Protein AF-A0AAU9I745-F1 (afdb_monomer_lite)

Sequence (109 aa):
MAIDAASKDSTLAALAALIEGDRWLNADACAVFLGLIVPDGKPNAGQPNRRGFLERVACRQSFPTALVIGNEKKWKRSEVDRWAEDERRINRAAGPAKTPARCSKSSAT

Structure (mmCIF, N/CA/C/O backbone):
data_AF-A0AAU9I745-F1
#
_entry.id   AF-A0AAU9I745-F1
#
loop_
_atom_site.group_PDB
_atom_site.id
_atom_site.type_symbol
_atom_site.label_atom_id
_atom_site.label_alt_id
_atom_site.label_comp_id
_atom_site.label_asym_id
_atom_site.label_entity_id
_atom_site.label_seq_id
_atom_site.pdbx_PDB_ins_code
_atom_site.Cartn_x
_atom_site.Cartn_y
_atom_site.Cartn_z
_atom_site.occupancy
_atom_site.B_iso_or_equiv
_atom_site.auth_seq_id
_atom_site.auth_comp_id
_atom_site.auth_asym_id
_atom_site.auth_atom_id
_atom_site.pdbx_PDB_model_num
ATOM 1 N N . MET A 1 1 ? 13.165 -20.508 41.202 1.00 37.88 1 MET A N 1
ATOM 2 C CA . MET A 1 1 ? 11.812 -19.940 41.017 1.00 37.88 1 MET A CA 1
ATOM 3 C C . MET A 1 1 ? 11.757 -19.347 39.620 1.00 37.88 1 MET A C 1
ATOM 5 O O . MET A 1 1 ? 12.428 -18.359 39.372 1.00 37.88 1 MET A O 1
ATOM 9 N N . ALA A 1 2 ? 11.083 -20.034 38.695 1.00 44.97 2 ALA A N 1
ATOM 10 C CA . ALA A 1 2 ? 11.048 -19.711 37.270 1.00 44.97 2 ALA A CA 1
ATOM 11 C C . ALA A 1 2 ? 9.767 -18.933 36.945 1.00 44.97 2 ALA A C 1
ATOM 13 O O . ALA A 1 2 ? 8.758 -19.506 36.549 1.00 44.97 2 ALA A O 1
ATOM 14 N N . ILE A 1 3 ? 9.806 -17.623 37.155 1.00 54.53 3 ILE A N 1
ATOM 15 C CA . ILE A 1 3 ? 8.983 -16.705 36.370 1.00 54.53 3 ILE A CA 1
ATOM 16 C C . ILE A 1 3 ? 9.838 -16.338 35.154 1.00 54.53 3 ILE A C 1
ATOM 18 O O . ILE A 1 3 ? 10.988 -15.997 35.373 1.00 54.53 3 ILE A O 1
ATOM 22 N N . ASP A 1 4 ? 9.376 -16.554 33.914 1.00 49.47 4 ASP A N 1
ATOM 23 C CA . ASP A 1 4 ? 9.666 -15.646 32.773 1.00 49.47 4 ASP A CA 1
ATOM 24 C C . ASP A 1 4 ? 9.352 -16.180 31.364 1.00 49.47 4 ASP A C 1
ATOM 26 O O . ASP A 1 4 ? 9.392 -15.393 30.422 1.00 49.47 4 ASP A O 1
ATOM 30 N N . ALA A 1 5 ? 9.041 -17.463 31.154 1.00 49.31 5 ALA A N 1
ATOM 31 C CA . ALA A 1 5 ? 8.816 -17.950 29.783 1.00 49.31 5 ALA A CA 1
ATOM 32 C C . ALA A 1 5 ? 7.396 -17.633 29.264 1.00 49.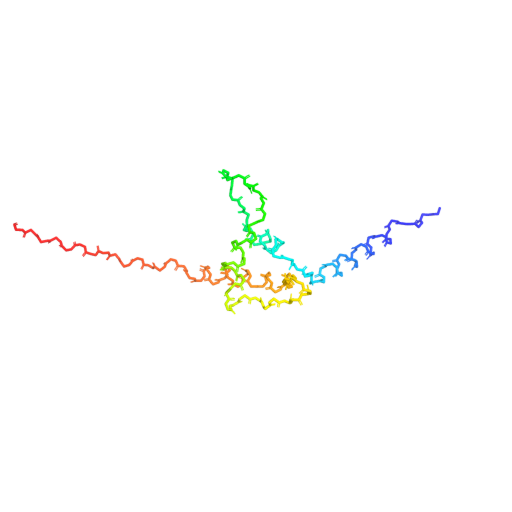31 5 ALA A C 1
ATOM 34 O O . ALA A 1 5 ? 7.245 -16.912 28.286 1.00 49.31 5 ALA A O 1
ATOM 35 N N . ALA A 1 6 ? 6.346 -18.059 29.976 1.00 48.97 6 ALA A N 1
ATOM 36 C CA . ALA A 1 6 ? 4.958 -17.942 29.500 1.00 48.97 6 ALA A CA 1
ATOM 37 C C . ALA A 1 6 ? 4.408 -16.496 29.418 1.00 48.97 6 ALA A C 1
ATOM 39 O O . ALA A 1 6 ? 3.459 -16.231 28.684 1.00 48.97 6 ALA A O 1
ATOM 40 N N . SER A 1 7 ? 4.991 -15.543 30.157 1.00 50.00 7 SER A N 1
ATOM 41 C CA . SER A 1 7 ? 4.559 -14.131 30.159 1.00 50.00 7 SER A CA 1
ATOM 42 C C . SER A 1 7 ? 5.060 -13.352 28.930 1.00 50.00 7 SER A C 1
ATOM 44 O O . SER A 1 7 ? 4.399 -12.431 28.437 1.00 50.00 7 SER A O 1
ATOM 46 N N . LYS A 1 8 ? 6.221 -13.750 28.390 1.00 50.66 8 LYS A N 1
ATOM 47 C CA . LYS A 1 8 ? 6.816 -13.119 27.206 1.00 50.66 8 LYS A CA 1
ATOM 48 C C . LYS A 1 8 ? 6.016 -13.426 25.945 1.00 50.66 8 LYS A C 1
ATOM 50 O O . LYS A 1 8 ? 5.817 -12.512 25.154 1.00 50.66 8 LYS A O 1
ATOM 55 N N . ASP A 1 9 ? 5.475 -14.637 25.809 1.00 55.69 9 ASP A N 1
ATOM 56 C CA . ASP A 1 9 ? 4.639 -15.020 24.664 1.00 55.69 9 ASP A CA 1
ATOM 57 C C . ASP A 1 9 ? 3.309 -14.258 24.611 1.00 55.69 9 ASP A C 1
ATOM 59 O O . ASP A 1 9 ? 2.943 -13.758 23.553 1.00 55.69 9 ASP A O 1
ATOM 63 N N . SER A 1 10 ? 2.616 -14.066 25.740 1.00 59.97 10 SER A N 1
ATOM 64 C CA . SER A 1 10 ? 1.375 -13.269 25.772 1.00 59.97 10 SER A CA 1
ATOM 65 C C . SER A 1 10 ? 1.618 -11.790 25.478 1.00 59.97 10 SER A C 1
ATOM 67 O O . SER A 1 10 ? 0.816 -11.152 24.798 1.00 59.97 10 SER A O 1
ATOM 69 N N . THR A 1 11 ? 2.739 -11.237 25.948 1.00 63.62 11 THR A N 1
ATOM 70 C CA . THR A 1 11 ? 3.111 -9.844 25.662 1.00 63.62 11 THR A CA 1
ATOM 71 C C . THR A 1 11 ? 3.525 -9.682 24.202 1.00 63.62 11 THR A C 1
ATOM 73 O O . THR A 1 11 ? 3.116 -8.725 23.554 1.00 63.62 11 THR A O 1
ATOM 76 N N . LEU A 1 12 ? 4.285 -10.632 23.652 1.00 57.91 12 LEU A N 1
ATOM 77 C CA . LEU A 1 12 ? 4.692 -10.633 22.249 1.00 57.91 12 LEU A CA 1
ATOM 78 C C . LEU A 1 12 ? 3.501 -10.875 21.311 1.00 57.91 12 LEU A C 1
ATOM 80 O O . LEU A 1 12 ? 3.438 -10.237 20.270 1.00 57.91 12 LEU A O 1
ATOM 84 N N . ALA A 1 13 ? 2.530 -11.709 21.693 1.00 56.25 13 ALA A N 1
ATOM 85 C CA . ALA A 1 13 ? 1.281 -11.921 20.963 1.00 56.25 13 ALA A CA 1
ATOM 86 C C . ALA A 1 13 ? 0.351 -10.700 21.031 1.00 56.25 13 ALA A C 1
ATOM 88 O O . ALA A 1 13 ? -0.224 -10.320 20.017 1.00 56.25 13 ALA A O 1
ATOM 89 N N . ALA A 1 14 ? 0.245 -10.030 22.184 1.00 52.31 14 ALA A N 1
ATOM 90 C CA . ALA A 1 14 ? -0.498 -8.776 22.313 1.00 52.31 14 ALA A CA 1
ATOM 91 C C . ALA A 1 14 ? 0.171 -7.636 21.530 1.00 52.31 14 ALA A C 1
ATOM 93 O O . ALA A 1 14 ? -0.508 -6.869 20.853 1.00 52.31 14 ALA A O 1
ATOM 94 N N . LEU A 1 15 ? 1.506 -7.550 21.561 1.00 53.56 15 LEU A N 1
ATOM 95 C CA . LEU A 1 15 ? 2.276 -6.623 20.735 1.00 53.56 15 LEU A CA 1
ATOM 96 C C . LEU A 1 15 ? 2.154 -6.973 19.253 1.00 53.56 15 LEU A C 1
ATOM 98 O O . LEU A 1 15 ? 1.986 -6.059 18.462 1.00 53.56 15 LEU A O 1
ATOM 102 N N . ALA A 1 16 ? 2.180 -8.250 18.864 1.00 54.16 16 ALA A N 1
ATOM 103 C CA . ALA A 1 16 ? 1.945 -8.694 17.493 1.00 54.16 16 ALA A CA 1
ATOM 104 C C . ALA A 1 16 ? 0.529 -8.339 17.031 1.00 54.16 16 ALA A C 1
ATOM 106 O O . ALA A 1 16 ? 0.403 -7.790 15.949 1.00 54.16 16 ALA A O 1
ATOM 107 N N . ALA A 1 17 ? -0.496 -8.520 17.868 1.00 54.44 17 ALA A N 1
ATOM 108 C CA . ALA A 1 17 ? -1.873 -8.109 17.591 1.00 54.44 17 ALA A CA 1
ATOM 109 C C . ALA A 1 17 ? -2.034 -6.574 17.511 1.00 54.44 17 ALA A C 1
ATOM 111 O O . ALA A 1 17 ? -2.789 -6.060 16.690 1.00 54.44 17 ALA A O 1
ATOM 112 N N . LEU A 1 18 ? -1.284 -5.811 18.315 1.00 50.44 18 LEU A N 1
ATOM 113 C CA . LEU A 1 18 ? -1.215 -4.342 18.231 1.00 50.44 18 LEU A CA 1
ATOM 114 C C . LEU A 1 18 ? -0.421 -3.862 17.003 1.00 50.44 18 LEU A C 1
ATOM 116 O O . LEU A 1 18 ? -0.724 -2.817 16.439 1.00 50.44 18 LEU A O 1
ATOM 120 N N . ILE A 1 19 ? 0.589 -4.621 16.578 1.00 54.97 19 ILE A N 1
ATOM 121 C CA . ILE A 1 19 ? 1.420 -4.401 15.382 1.00 54.97 19 ILE A CA 1
ATOM 122 C C . ILE A 1 19 ? 0.679 -4.801 14.099 1.00 54.97 19 ILE A C 1
ATOM 124 O O . ILE A 1 19 ? 0.886 -4.198 13.045 1.00 54.97 19 ILE A O 1
ATOM 128 N N . GLU A 1 20 ? -0.185 -5.803 14.204 1.00 54.31 20 GLU A N 1
ATOM 129 C CA . GLU A 1 20 ? -1.235 -6.164 13.257 1.00 54.31 20 GLU A CA 1
ATOM 130 C C . GLU A 1 20 ? -2.314 -5.071 13.190 1.00 54.31 20 GLU A C 1
ATOM 132 O O . GLU A 1 20 ? -3.012 -4.957 12.184 1.00 54.31 20 GLU A O 1
ATOM 137 N N . GLY A 1 21 ? -2.345 -4.177 14.187 1.00 55.22 21 GLY A N 1
ATOM 138 C CA . GLY A 1 21 ? -2.964 -2.859 14.132 1.00 55.22 21 GLY A CA 1
ATOM 139 C C . GLY A 1 21 ? -2.355 -1.996 13.028 1.00 55.22 21 GLY A C 1
ATOM 140 O O . GLY A 1 21 ? -1.411 -1.241 13.234 1.00 55.22 21 GLY A O 1
ATOM 141 N N . ASP A 1 22 ? -2.901 -2.159 11.830 1.00 65.56 22 ASP A N 1
ATOM 142 C CA . ASP A 1 22 ? -2.979 -1.204 10.727 1.00 65.56 22 ASP A CA 1
ATOM 143 C C . ASP A 1 22 ? -1.834 -0.169 10.657 1.00 65.56 22 ASP A C 1
ATOM 145 O O . ASP A 1 22 ? -1.995 1.037 10.875 1.00 65.56 22 ASP A O 1
ATOM 149 N N . ARG A 1 23 ? -0.620 -0.661 10.377 1.00 76.69 23 ARG A N 1
ATOM 150 C CA . ARG A 1 23 ? 0.566 0.192 10.232 1.00 76.69 23 ARG A CA 1
ATOM 151 C C . ARG A 1 23 ? 0.439 1.107 9.017 1.00 76.69 23 ARG A C 1
ATOM 153 O O . ARG A 1 23 ? 0.074 0.673 7.926 1.00 76.69 23 ARG A O 1
ATOM 160 N N . TRP A 1 24 ? 0.848 2.360 9.194 1.00 83.56 24 TRP A N 1
ATOM 161 C CA . TRP A 1 24 ? 1.000 3.319 8.105 1.00 83.56 24 TRP A CA 1
ATOM 162 C C . TRP A 1 24 ? 2.279 3.030 7.310 1.00 83.56 24 TRP A C 1
ATOM 164 O O . TRP A 1 24 ? 3.387 3.089 7.843 1.00 83.56 24 TRP A 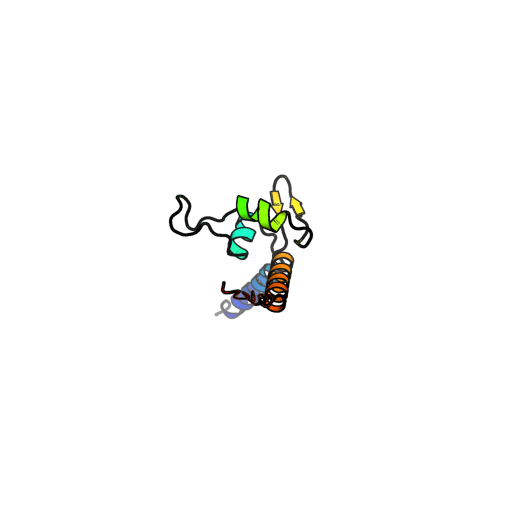O 1
ATOM 174 N N . LEU A 1 25 ? 2.120 2.723 6.029 1.00 84.12 25 LEU A N 1
ATOM 175 C CA . LEU A 1 25 ? 3.173 2.459 5.062 1.00 84.12 25 LEU A CA 1
ATOM 176 C C . LEU A 1 25 ? 3.583 3.745 4.342 1.00 84.12 25 LEU A C 1
ATOM 178 O O . LEU A 1 25 ? 2.740 4.506 3.868 1.00 84.12 25 LEU A O 1
ATOM 182 N N . ASN A 1 26 ? 4.892 3.944 4.210 1.00 84.94 26 ASN A N 1
ATOM 183 C CA . ASN A 1 26 ? 5.474 4.953 3.328 1.00 84.94 26 ASN A CA 1
ATOM 184 C C . ASN A 1 26 ? 5.484 4.445 1.871 1.00 84.94 26 ASN A C 1
ATOM 186 O O . ASN A 1 26 ? 5.339 3.249 1.624 1.00 84.94 26 ASN A O 1
ATOM 190 N N . ALA A 1 27 ? 5.714 5.334 0.899 1.00 83.94 27 ALA A N 1
ATOM 191 C CA . ALA A 1 27 ? 5.690 4.989 -0.531 1.00 83.94 27 ALA A CA 1
ATOM 192 C C . ALA A 1 27 ? 6.600 3.799 -0.907 1.00 83.94 27 ALA A C 1
ATOM 194 O O . ALA A 1 27 ? 6.189 2.929 -1.671 1.00 83.94 27 ALA A O 1
ATOM 195 N N . ASP A 1 28 ? 7.808 3.729 -0.346 1.00 80.56 28 ASP A N 1
ATOM 196 C CA . ASP A 1 28 ? 8.750 2.628 -0.577 1.00 80.56 28 ASP A CA 1
ATOM 197 C C . ASP A 1 28 ? 8.240 1.303 0.003 1.00 80.56 28 ASP A C 1
ATOM 199 O O . ASP A 1 28 ? 8.307 0.264 -0.650 1.00 80.56 28 ASP A O 1
ATOM 203 N N . ALA A 1 29 ? 7.650 1.346 1.201 1.00 80.69 29 ALA A N 1
ATOM 204 C CA . ALA A 1 29 ? 7.057 0.174 1.834 1.00 80.69 29 ALA A CA 1
ATOM 205 C C . ALA A 1 29 ? 5.836 -0.329 1.048 1.00 80.69 29 ALA A C 1
ATOM 207 O O . ALA A 1 29 ? 5.700 -1.534 0.858 1.00 80.69 29 ALA A O 1
ATOM 208 N N . CYS A 1 30 ? 4.995 0.571 0.526 1.00 83.12 30 CYS A N 1
ATOM 209 C CA . CYS A 1 30 ? 3.902 0.205 -0.377 1.00 83.12 30 CYS A CA 1
ATOM 210 C C . CYS A 1 30 ? 4.420 -0.433 -1.671 1.00 83.12 30 CYS A C 1
ATOM 212 O O . CYS A 1 30 ? 3.857 -1.424 -2.130 1.00 83.12 30 CYS A O 1
ATOM 214 N N . ALA A 1 31 ? 5.497 0.106 -2.252 1.00 82.81 31 ALA A N 1
ATOM 215 C CA . ALA A 1 31 ? 6.098 -0.455 -3.457 1.00 82.81 31 ALA A CA 1
ATOM 216 C C . ALA A 1 31 ? 6.581 -1.893 -3.218 1.00 82.81 31 ALA A C 1
ATOM 218 O O . ALA A 1 31 ? 6.233 -2.783 -3.988 1.00 82.81 31 ALA A O 1
ATOM 219 N N . VAL A 1 32 ? 7.300 -2.147 -2.120 1.00 83.19 32 VAL A N 1
ATOM 220 C CA . VAL A 1 32 ? 7.731 -3.507 -1.746 1.00 83.19 32 VAL A CA 1
ATOM 221 C C . VAL A 1 32 ? 6.534 -4.413 -1.474 1.00 83.19 32 VAL A C 1
ATOM 223 O O . VAL A 1 32 ? 6.484 -5.526 -1.990 1.00 83.19 32 VAL A O 1
ATOM 226 N N . PHE A 1 33 ? 5.549 -3.934 -0.713 1.00 82.56 33 PHE A N 1
ATOM 227 C CA . PHE A 1 33 ? 4.363 -4.707 -0.344 1.00 82.56 33 PHE A CA 1
ATOM 228 C C . PHE A 1 33 ? 3.558 -5.171 -1.567 1.00 82.56 33 PHE A C 1
ATOM 230 O O . PHE A 1 33 ? 3.078 -6.300 -1.610 1.00 82.56 33 PHE A O 1
ATOM 237 N N . LEU A 1 34 ? 3.465 -4.327 -2.596 1.00 82.81 34 LEU A N 1
ATOM 238 C CA . LEU A 1 34 ? 2.796 -4.643 -3.860 1.00 82.81 34 LEU A CA 1
ATOM 239 C C . LEU A 1 34 ? 3.695 -5.392 -4.862 1.00 82.81 34 LEU A C 1
ATOM 241 O O . LEU A 1 34 ? 3.256 -5.675 -5.976 1.00 82.81 34 LEU A O 1
ATOM 245 N N . GLY A 1 35 ? 4.946 -5.702 -4.502 1.00 82.00 35 GLY A N 1
ATOM 246 C CA . GLY A 1 35 ? 5.910 -6.367 -5.385 1.00 82.00 35 GLY A CA 1
ATOM 247 C C . GLY A 1 35 ? 6.457 -5.475 -6.506 1.00 82.00 35 GLY A C 1
ATOM 248 O O . GLY A 1 35 ? 7.015 -5.972 -7.481 1.00 82.00 35 GLY A O 1
ATOM 249 N N . LEU A 1 36 ? 6.319 -4.152 -6.387 1.00 80.31 36 LEU A N 1
ATOM 250 C CA . LEU A 1 36 ? 6.893 -3.153 -7.291 1.00 80.31 36 LEU A CA 1
ATOM 251 C C . LEU A 1 36 ? 8.361 -2.895 -6.936 1.00 80.31 36 LEU A C 1
ATOM 253 O O . LEU A 1 36 ? 8.754 -1.797 -6.534 1.00 80.31 36 LEU A O 1
ATOM 257 N N . ILE A 1 37 ? 9.175 -3.930 -7.093 1.00 81.19 37 ILE A N 1
ATOM 258 C CA . ILE A 1 37 ? 10.630 -3.850 -6.982 1.00 81.19 37 ILE A CA 1
ATOM 259 C C . ILE A 1 37 ? 11.25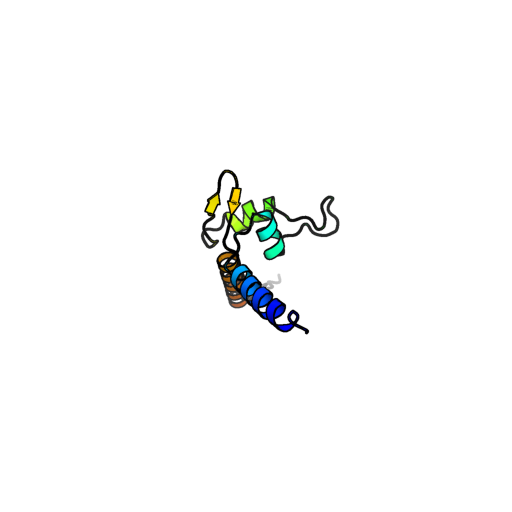1 -3.641 -8.362 1.00 81.19 37 ILE A C 1
ATOM 261 O O . ILE A 1 37 ? 10.679 -4.006 -9.393 1.00 81.19 37 ILE A O 1
ATOM 265 N N . VAL A 1 38 ? 12.414 -2.997 -8.398 1.00 75.88 38 VAL A N 1
ATOM 266 C CA . VAL A 1 38 ? 13.171 -2.853 -9.642 1.00 75.88 38 VAL A CA 1
ATOM 267 C C . VAL A 1 38 ? 13.629 -4.247 -10.094 1.00 75.88 38 VAL A C 1
ATOM 269 O O . VAL A 1 38 ? 14.272 -4.940 -9.303 1.00 75.88 38 VAL A O 1
ATOM 272 N N . PRO A 1 39 ? 13.313 -4.661 -11.337 1.00 71.62 39 PRO A N 1
ATOM 273 C CA . PRO A 1 39 ? 13.668 -5.984 -11.835 1.00 71.62 39 PRO A CA 1
ATOM 274 C C . PRO A 1 39 ? 15.184 -6.158 -11.952 1.00 71.62 39 PRO A C 1
ATOM 276 O O . PRO A 1 39 ? 15.915 -5.188 -12.195 1.00 71.62 39 PRO A O 1
ATOM 279 N N . ASP A 1 40 ? 15.630 -7.406 -11.823 1.00 63.06 40 ASP A N 1
ATOM 280 C CA . ASP A 1 40 ? 17.029 -7.790 -11.987 1.00 63.06 40 ASP A CA 1
ATOM 281 C C . ASP A 1 40 ? 17.557 -7.392 -13.374 1.00 63.06 40 ASP A C 1
ATOM 283 O O . ASP A 1 40 ? 16.869 -7.521 -14.388 1.00 63.06 40 ASP A O 1
ATOM 287 N N . GLY A 1 41 ? 18.775 -6.842 -13.412 1.00 63.91 41 GLY A N 1
ATOM 288 C CA . GLY A 1 41 ? 19.405 -6.323 -14.636 1.00 63.91 41 GLY A CA 1
ATOM 289 C C . GLY A 1 41 ? 19.344 -4.800 -14.821 1.00 63.91 41 GLY A C 1
ATOM 290 O O . GLY A 1 41 ? 19.797 -4.288 -15.843 1.00 63.91 41 GLY A O 1
ATOM 291 N N . LYS 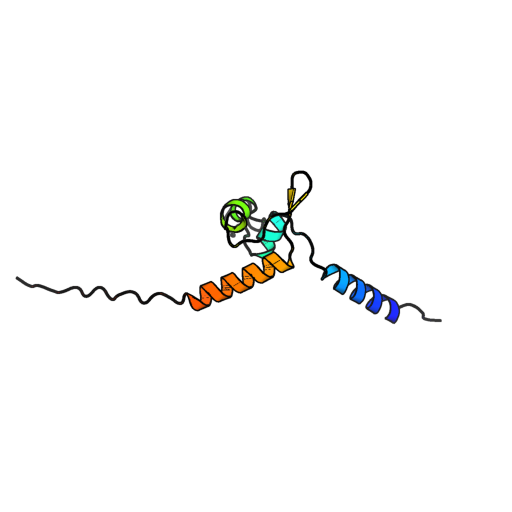A 1 42 ? 18.824 -4.049 -13.841 1.00 69.31 42 LYS A N 1
ATOM 292 C CA . LYS A 1 42 ? 18.931 -2.579 -13.771 1.00 69.31 42 LYS A CA 1
ATOM 293 C C . LYS A 1 42 ? 19.898 -2.143 -12.663 1.00 69.31 42 LYS A C 1
ATOM 295 O O . LYS A 1 42 ? 20.070 -2.886 -11.702 1.00 69.31 42 LYS A O 1
ATOM 300 N N . PRO A 1 43 ? 20.484 -0.930 -12.738 1.00 67.62 43 PRO A N 1
ATOM 301 C CA . PRO A 1 43 ? 21.493 -0.467 -11.774 1.00 67.62 43 PRO A CA 1
ATOM 302 C C . PRO A 1 43 ? 21.027 -0.457 -10.306 1.00 67.62 43 PRO A C 1
ATOM 304 O O . PRO A 1 43 ? 21.865 -0.495 -9.417 1.00 67.62 43 PRO A O 1
ATOM 307 N N . ASN A 1 44 ? 19.711 -0.463 -10.052 1.00 65.38 44 ASN A N 1
ATOM 308 C CA . ASN A 1 44 ? 19.111 -0.467 -8.711 1.00 65.38 44 ASN A CA 1
ATOM 309 C C . ASN A 1 44 ? 18.236 -1.713 -8.462 1.00 65.38 44 ASN A C 1
ATOM 311 O O . ASN A 1 44 ? 17.196 -1.613 -7.811 1.00 65.38 44 ASN A O 1
ATOM 315 N N . ALA A 1 45 ? 18.596 -2.861 -9.044 1.00 63.75 45 ALA A N 1
ATOM 316 C CA . ALA A 1 45 ? 17.874 -4.122 -8.870 1.00 63.75 45 ALA A CA 1
ATOM 317 C C . ALA A 1 45 ? 17.652 -4.453 -7.381 1.00 63.75 45 ALA A C 1
ATOM 319 O O . ALA A 1 45 ? 18.537 -4.257 -6.548 1.00 63.75 45 ALA A O 1
ATOM 320 N N . GLY A 1 46 ? 16.438 -4.892 -7.040 1.00 63.97 46 GLY A N 1
ATOM 321 C CA . GLY A 1 46 ? 16.044 -5.199 -5.660 1.00 63.97 46 GLY A CA 1
ATOM 322 C C . GLY A 1 46 ? 15.633 -3.992 -4.804 1.00 63.97 46 GLY A C 1
ATOM 323 O O . GLY A 1 46 ? 15.121 -4.186 -3.703 1.00 63.97 46 GLY A O 1
ATOM 324 N N . GLN A 1 47 ? 15.783 -2.753 -5.290 1.00 76.12 47 GLN A N 1
ATOM 325 C CA . GLN A 1 47 ? 15.284 -1.574 -4.573 1.00 76.12 47 GLN A CA 1
ATOM 326 C C . GLN A 1 47 ? 13.777 -1.337 -4.806 1.00 76.12 47 GLN A C 1
ATOM 328 O O . GLN A 1 47 ? 13.249 -1.677 -5.874 1.00 76.12 47 GLN A O 1
ATOM 333 N N . PRO A 1 48 ? 13.069 -0.713 -3.841 1.00 78.38 48 PRO A N 1
ATOM 334 C CA . PRO A 1 48 ? 11.678 -0.298 -4.011 1.00 78.38 48 PRO A CA 1
ATOM 335 C C . PRO A 1 48 ? 11.527 0.697 -5.166 1.00 78.38 48 PRO A C 1
ATOM 337 O O . PRO A 1 48 ? 12.182 1.741 -5.197 1.00 78.38 48 PRO A O 1
ATOM 340 N N . ASN A 1 49 ? 10.622 0.434 -6.111 1.00 81.69 49 ASN A N 1
ATOM 341 C CA . ASN A 1 49 ? 10.344 1.378 -7.191 1.00 81.69 49 ASN A CA 1
ATOM 342 C C . ASN A 1 49 ? 9.348 2.458 -6.738 1.00 81.69 49 ASN A C 1
ATOM 344 O O . ASN A 1 49 ? 8.183 2.474 -7.147 1.00 81.69 49 ASN A O 1
ATOM 348 N N . ARG A 1 50 ? 9.823 3.388 -5.901 1.00 80.19 50 ARG A N 1
ATOM 349 C CA . ARG A 1 50 ? 9.023 4.487 -5.333 1.00 80.19 50 ARG A CA 1
ATOM 350 C C . ARG A 1 50 ? 8.297 5.308 -6.393 1.00 80.19 50 ARG A C 1
ATOM 352 O O . ARG A 1 50 ? 7.110 5.598 -6.258 1.00 80.19 50 ARG A O 1
ATOM 359 N N . ARG A 1 51 ? 9.013 5.679 -7.462 1.00 82.44 51 ARG A N 1
ATOM 360 C CA . ARG A 1 51 ? 8.469 6.506 -8.546 1.00 82.44 51 ARG A CA 1
ATOM 361 C C . ARG A 1 51 ? 7.362 5.765 -9.289 1.00 82.44 51 ARG A C 1
ATOM 363 O O . ARG A 1 51 ? 6.279 6.308 -9.469 1.00 82.44 51 ARG A O 1
ATOM 370 N N . GLY A 1 52 ? 7.607 4.498 -9.625 1.00 83.06 52 GLY A N 1
ATOM 371 C CA . GLY A 1 52 ? 6.610 3.645 -10.265 1.00 83.06 52 GLY A CA 1
ATOM 372 C C . GLY A 1 52 ? 5.357 3.458 -9.412 1.00 83.06 52 GLY A C 1
ATOM 373 O O . GLY A 1 52 ? 4.255 3.506 -9.951 1.00 83.06 52 GLY A O 1
ATOM 374 N N . PHE A 1 53 ? 5.500 3.302 -8.093 1.00 86.88 53 PHE A N 1
ATOM 375 C CA . PHE A 1 53 ? 4.354 3.230 -7.186 1.00 86.88 53 PHE A CA 1
ATOM 376 C C . PHE A 1 53 ? 3.537 4.530 -7.190 1.00 86.88 53 PHE A C 1
ATOM 378 O O . PHE A 1 53 ? 2.321 4.486 -7.371 1.00 86.88 53 PHE A O 1
ATOM 385 N N . LEU A 1 54 ? 4.190 5.685 -7.043 1.00 85.12 54 LEU A N 1
ATOM 386 C CA . LEU A 1 54 ? 3.489 6.968 -6.999 1.00 85.12 54 LEU A CA 1
ATOM 387 C C . LEU A 1 54 ? 2.768 7.279 -8.317 1.00 85.12 54 LEU A C 1
ATOM 389 O O . LEU A 1 54 ? 1.598 7.644 -8.290 1.00 85.12 54 LEU A O 1
ATOM 393 N N . GLU A 1 55 ? 3.438 7.083 -9.453 1.00 86.50 55 GLU A N 1
ATOM 394 C CA . GLU A 1 55 ? 2.899 7.409 -10.779 1.00 86.50 55 GLU A CA 1
ATOM 395 C C . GLU A 1 55 ? 1.815 6.425 -11.244 1.00 86.50 55 GLU A C 1
ATOM 397 O O . GLU A 1 55 ? 0.877 6.823 -11.931 1.00 86.50 55 GLU A O 1
ATOM 402 N N . ARG A 1 56 ? 1.925 5.133 -10.897 1.00 82.94 56 ARG A N 1
ATOM 403 C CA . ARG A 1 56 ? 1.042 4.085 -11.450 1.00 82.94 56 ARG A CA 1
ATOM 404 C C . ARG A 1 56 ? -0.039 3.611 -10.495 1.00 82.94 56 ARG A C 1
ATOM 406 O O . ARG A 1 56 ? -1.093 3.181 -10.955 1.00 82.94 56 ARG A O 1
ATOM 413 N N . VAL A 1 57 ? 0.234 3.622 -9.193 1.00 86.69 57 VAL A N 1
ATOM 414 C CA . VAL A 1 57 ? -0.677 3.080 -8.178 1.00 86.69 57 VAL A CA 1
ATOM 415 C C . VAL A 1 57 ? -1.321 4.207 -7.389 1.00 86.69 57 VAL A C 1
ATOM 417 O O . VAL A 1 57 ? -2.542 4.325 -7.407 1.00 86.69 57 VAL A O 1
ATOM 420 N N . ALA A 1 58 ? -0.523 5.082 -6.773 1.00 85.25 58 ALA A N 1
ATOM 421 C CA . ALA A 1 58 ? -1.051 6.135 -5.905 1.00 85.25 58 ALA A CA 1
ATOM 422 C C . ALA A 1 58 ? -1.873 7.205 -6.649 1.00 85.25 58 ALA A C 1
ATOM 424 O O . ALA A 1 58 ? -2.669 7.900 -6.025 1.00 85.25 58 ALA A O 1
ATOM 425 N N . CYS A 1 59 ? -1.700 7.345 -7.967 1.00 85.50 59 CYS A N 1
ATOM 426 C CA . CYS A 1 59 ? -2.515 8.228 -8.807 1.00 85.50 59 CYS A CA 1
ATOM 427 C C . CYS A 1 59 ? -3.881 7.638 -9.202 1.00 85.50 59 CYS A C 1
ATOM 429 O O . CYS A 1 59 ? -4.675 8.331 -9.836 1.00 85.50 59 CYS A O 1
ATOM 431 N N . ARG A 1 60 ? -4.177 6.370 -8.884 1.00 86.06 60 ARG A N 1
ATOM 432 C CA . ARG A 1 60 ? -5.457 5.749 -9.255 1.00 86.06 60 ARG A CA 1
ATOM 433 C C . ARG A 1 60 ? -6.565 6.215 -8.318 1.00 86.06 60 ARG A C 1
ATOM 435 O O . ARG A 1 60 ? -6.426 6.133 -7.106 1.00 86.06 60 ARG A O 1
ATOM 442 N N . GLN A 1 61 ? -7.709 6.587 -8.888 1.00 83.12 61 GLN A N 1
ATOM 443 C CA . GLN A 1 61 ? -8.899 6.995 -8.126 1.00 83.12 61 GLN A CA 1
ATOM 444 C C . GLN A 1 61 ? -9.448 5.904 -7.190 1.00 83.12 61 GLN A C 1
ATOM 446 O O . GLN A 1 61 ? -10.115 6.206 -6.211 1.00 83.12 61 GLN A O 1
ATOM 451 N N . SER A 1 62 ? -9.181 4.633 -7.502 1.00 85.12 62 SER A N 1
ATOM 452 C CA . SER A 1 62 ? -9.596 3.477 -6.704 1.00 85.12 62 SER A CA 1
ATOM 453 C C . SER A 1 62 ? -8.644 3.162 -5.549 1.00 85.12 62 SER A C 1
ATOM 455 O O . SER A 1 62 ? -8.954 2.300 -4.735 1.00 85.12 62 SER A O 1
ATOM 457 N N . PHE A 1 63 ? -7.457 3.774 -5.522 1.00 88.38 63 PHE A N 1
ATOM 458 C CA . PHE A 1 63 ? -6.452 3.510 -4.499 1.00 88.38 63 PHE A CA 1
ATOM 459 C C . PHE A 1 63 ? -6.771 4.305 -3.220 1.00 88.38 63 PHE A C 1
ATOM 461 O O . PHE A 1 63 ? -7.283 5.424 -3.322 1.00 88.38 63 PHE A O 1
ATOM 468 N N . PRO A 1 64 ? -6.472 3.774 -2.018 1.00 86.88 64 PRO A N 1
ATOM 469 C CA . PRO A 1 64 ? -6.721 4.47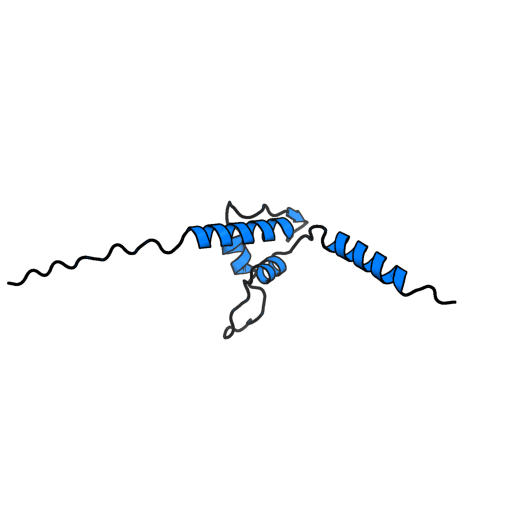5 -0.764 1.00 86.88 64 PRO A CA 1
ATOM 470 C C . PRO A 1 64 ? -6.110 5.876 -0.716 1.00 86.88 64 PRO A C 1
ATOM 472 O O . PRO A 1 64 ? -5.000 6.135 -1.198 1.00 86.88 64 PRO A O 1
ATOM 475 N N . THR A 1 65 ? -6.854 6.792 -0.095 1.00 87.75 65 THR A N 1
ATOM 476 C CA . THR A 1 65 ? -6.434 8.183 0.065 1.00 87.75 65 THR A CA 1
ATOM 477 C C . THR A 1 65 ? -5.198 8.261 0.955 1.00 87.75 65 THR A C 1
ATOM 479 O O . THR A 1 65 ? -5.152 7.699 2.046 1.00 87.75 65 THR A O 1
ATOM 482 N N . ALA A 1 66 ? -4.178 8.975 0.481 1.00 87.06 66 ALA A N 1
ATOM 483 C CA . ALA A 1 66 ? -2.953 9.172 1.240 1.00 87.06 66 ALA A CA 1
ATOM 484 C C . ALA A 1 66 ? -3.199 10.088 2.445 1.00 87.06 66 ALA A C 1
ATOM 486 O O . ALA A 1 66 ? -3.696 11.204 2.281 1.00 87.06 66 ALA A O 1
ATOM 487 N N . LEU A 1 67 ? -2.754 9.672 3.629 1.00 85.44 67 LEU A N 1
ATOM 488 C CA . LEU A 1 67 ? -2.588 10.571 4.762 1.00 85.44 67 LEU A CA 1
ATOM 489 C C . LEU A 1 67 ? -1.248 11.290 4.624 1.00 85.44 67 LEU A C 1
ATOM 491 O O . LEU A 1 67 ? -0.193 10.659 4.554 1.00 85.44 67 LEU A O 1
ATOM 495 N N . VAL A 1 68 ? -1.280 12.617 4.579 1.00 85.56 68 VAL A N 1
ATOM 496 C CA . VAL A 1 68 ? -0.065 13.433 4.525 1.00 85.56 68 VAL A CA 1
ATOM 497 C C . VAL A 1 68 ? 0.358 13.754 5.954 1.00 85.56 68 VAL A C 1
ATOM 499 O O . VAL A 1 68 ? -0.352 14.458 6.666 1.00 85.56 68 VAL A O 1
ATOM 502 N N . ILE A 1 69 ? 1.506 13.227 6.381 1.00 80.00 69 ILE A N 1
ATOM 503 C CA . ILE A 1 69 ? 2.105 13.531 7.685 1.00 80.00 69 ILE A CA 1
ATOM 504 C C . ILE A 1 69 ? 3.401 14.297 7.423 1.00 80.00 69 ILE A C 1
ATOM 506 O O . ILE A 1 69 ? 4.393 13.732 6.960 1.00 80.00 69 ILE A O 1
ATOM 510 N N . GLY A 1 70 ? 3.383 15.604 7.689 1.00 83.00 70 GLY A N 1
ATOM 511 C CA . GLY A 1 70 ? 4.487 16.495 7.334 1.00 83.00 70 GLY A CA 1
ATOM 512 C C . GLY A 1 70 ? 4.660 16.579 5.815 1.00 83.00 70 GLY A C 1
ATOM 513 O O . GLY A 1 70 ? 3.750 17.011 5.116 1.00 83.00 70 GLY A O 1
ATOM 514 N N . ASN A 1 71 ? 5.820 16.148 5.309 1.00 84.06 71 ASN A N 1
ATOM 515 C CA . ASN A 1 71 ? 6.137 16.140 3.873 1.00 84.06 71 ASN A CA 1
ATOM 516 C C . ASN A 1 71 ? 5.999 14.748 3.222 1.00 84.06 71 ASN A C 1
ATOM 518 O O . ASN A 1 71 ? 6.314 14.570 2.045 1.00 84.06 71 ASN A O 1
ATOM 522 N N . GLU A 1 72 ? 5.563 13.737 3.979 1.00 78.25 72 GLU A N 1
ATOM 523 C CA . GLU A 1 72 ? 5.449 12.362 3.495 1.00 78.25 72 GLU A CA 1
ATOM 524 C C . GLU A 1 72 ? 3.992 11.925 3.360 1.00 78.25 72 GLU A C 1
ATOM 526 O O . GLU A 1 72 ? 3.147 12.200 4.212 1.00 78.25 72 GLU A O 1
ATOM 531 N N . LYS A 1 73 ? 3.709 11.186 2.284 1.00 85.25 73 LYS A N 1
ATOM 532 C CA . LYS A 1 73 ? 2.442 10.481 2.091 1.00 85.25 73 LYS A CA 1
ATOM 533 C C . LYS A 1 73 ? 2.537 9.093 2.710 1.00 85.25 73 LYS A C 1
ATOM 535 O O . LYS A 1 73 ? 3.495 8.365 2.431 1.00 85.25 73 LYS A O 1
ATOM 540 N N . LYS A 1 74 ? 1.533 8.733 3.504 1.00 85.50 74 LYS A N 1
ATOM 541 C CA . LYS A 1 74 ? 1.396 7.422 4.131 1.00 85.50 74 LYS A CA 1
ATOM 542 C C . LYS A 1 74 ? 0.038 6.804 3.835 1.00 85.50 74 LYS A C 1
ATOM 544 O O . LYS A 1 74 ? -0.954 7.510 3.686 1.00 85.50 74 LYS A O 1
ATOM 549 N N . TRP A 1 75 ? -0.005 5.479 3.797 1.00 89.38 75 TRP A N 1
ATOM 550 C CA . TRP A 1 75 ? -1.223 4.703 3.561 1.00 89.38 75 TRP A CA 1
ATOM 551 C C . TRP A 1 75 ? -1.379 3.625 4.616 1.00 89.38 75 TRP A C 1
ATOM 553 O O . TRP A 1 75 ? -0.385 3.059 5.060 1.00 89.38 75 TRP A O 1
ATOM 563 N N . LYS A 1 76 ? -2.606 3.307 5.012 1.00 88.81 76 LYS A N 1
ATOM 564 C CA . LYS A 1 76 ? -2.842 2.181 5.916 1.00 88.81 76 LYS A CA 1
ATOM 565 C C . LYS A 1 76 ? -2.568 0.865 5.210 1.00 88.81 76 LYS A C 1
ATOM 567 O O . LYS A 1 76 ? -3.068 0.633 4.109 1.00 88.81 76 LYS A O 1
ATOM 572 N N . ARG A 1 77 ? -1.797 -0.014 5.850 1.00 86.12 77 ARG A N 1
ATOM 573 C CA . ARG A 1 77 ? -1.491 -1.339 5.309 1.00 86.12 77 ARG A CA 1
ATOM 574 C C . ARG A 1 77 ? -2.765 -2.113 4.982 1.00 86.12 77 ARG A C 1
ATOM 576 O O . ARG A 1 77 ? -2.828 -2.671 3.894 1.00 86.12 77 ARG A O 1
ATOM 583 N N . SER A 1 78 ? -3.769 -2.125 5.861 1.00 86.19 78 SER A N 1
ATOM 584 C CA . SER A 1 78 ? -4.995 -2.895 5.624 1.00 86.19 78 SER A CA 1
ATOM 585 C C . SER A 1 78 ? -5.815 -2.355 4.453 1.00 86.19 78 SER A C 1
ATOM 587 O O . SER A 1 78 ? -6.457 -3.131 3.752 1.00 86.19 78 SER A O 1
ATOM 589 N N . GLU A 1 79 ? -5.780 -1.047 4.190 1.00 88.00 79 GLU A N 1
ATOM 590 C CA . GLU A 1 79 ? -6.448 -0.472 3.016 1.00 88.00 79 GLU A CA 1
ATOM 591 C C . GLU A 1 79 ? -5.722 -0.825 1.717 1.00 88.00 79 GLU A C 1
ATOM 593 O O . GLU A 1 79 ? -6.362 -1.176 0.726 1.00 88.00 79 GLU A O 1
ATOM 598 N N . VAL A 1 80 ? -4.386 -0.768 1.724 1.00 87.81 80 VAL A N 1
ATOM 599 C CA . VAL A 1 80 ? -3.568 -1.174 0.572 1.00 87.81 80 VAL A CA 1
ATOM 600 C C . VAL A 1 80 ? -3.734 -2.668 0.285 1.00 87.81 80 VAL A C 1
ATOM 602 O O . VAL A 1 80 ? -3.813 -3.053 -0.879 1.00 87.81 80 VAL A O 1
ATOM 605 N N . ASP A 1 81 ? -3.818 -3.497 1.327 1.00 87.81 81 ASP A N 1
ATOM 606 C CA . ASP A 1 81 ? -4.019 -4.944 1.218 1.00 87.81 81 ASP A CA 1
ATOM 607 C C . ASP A 1 81 ? -5.393 -5.286 0.630 1.00 87.81 81 ASP A C 1
ATOM 609 O O . ASP A 1 81 ? -5.466 -5.962 -0.395 1.00 87.81 81 ASP A O 1
ATOM 613 N N . ARG A 1 82 ? -6.472 -4.705 1.176 1.00 88.12 82 ARG A N 1
ATOM 614 C CA . ARG A 1 82 ? -7.828 -4.856 0.618 1.00 88.12 82 ARG A CA 1
ATOM 615 C C . ARG A 1 82 ? -7.899 -4.419 -0.839 1.00 88.12 82 ARG A C 1
ATOM 617 O O . ARG A 1 82 ? -8.447 -5.138 -1.669 1.00 88.12 82 ARG A O 1
ATOM 624 N N . TRP A 1 83 ? -7.309 -3.270 -1.169 1.00 90.88 83 TRP A N 1
ATOM 625 C CA . TRP A 1 83 ? -7.258 -2.806 -2.553 1.00 90.88 83 TRP A CA 1
ATOM 626 C C . TRP A 1 83 ? -6.503 -3.790 -3.457 1.00 90.88 83 TRP A C 1
ATOM 628 O O . TRP A 1 83 ? -6.947 -4.076 -4.566 1.00 90.88 83 TRP A O 1
ATOM 638 N N . ALA A 1 84 ? -5.378 -4.342 -2.995 1.00 88.38 84 ALA A N 1
ATOM 639 C CA . ALA A 1 84 ? -4.611 -5.316 -3.763 1.00 88.38 84 ALA A CA 1
ATOM 640 C C . ALA A 1 84 ? -5.391 -6.623 -3.985 1.00 88.38 84 ALA A C 1
ATOM 642 O O . ALA A 1 84 ? -5.310 -7.210 -5.068 1.00 88.38 84 ALA A O 1
ATOM 643 N N . GLU A 1 85 ? -6.155 -7.082 -2.992 1.00 87.06 85 GLU A N 1
ATOM 644 C CA . GLU A 1 85 ? -7.063 -8.222 -3.135 1.00 87.06 85 GLU A CA 1
ATOM 645 C C . GLU A 1 85 ? -8.187 -7.943 -4.138 1.00 87.06 85 GLU A C 1
ATOM 647 O O . GLU A 1 85 ? -8.434 -8.771 -5.021 1.00 87.06 85 GLU A O 1
ATOM 652 N N . ASP A 1 86 ? -8.817 -6.770 -4.059 1.00 86.75 86 ASP A N 1
ATOM 653 C CA . ASP A 1 86 ? -9.865 -6.357 -4.992 1.00 86.75 86 ASP A CA 1
ATOM 654 C C . ASP A 1 86 ? -9.332 -6.251 -6.422 1.00 86.75 86 ASP A C 1
ATOM 656 O O . ASP A 1 86 ? -9.942 -6.781 -7.349 1.00 86.75 86 ASP A O 1
ATOM 660 N N . GLU A 1 87 ? -8.146 -5.676 -6.623 1.00 85.88 87 GLU A N 1
ATOM 661 C CA . GLU A 1 87 ? -7.489 -5.635 -7.932 1.00 85.88 87 GLU A CA 1
ATOM 662 C C . GLU A 1 87 ? -7.191 -7.033 -8.471 1.00 85.88 87 GLU A C 1
ATOM 664 O O . GLU A 1 87 ? -7.415 -7.308 -9.651 1.00 85.88 87 GLU A O 1
ATOM 669 N N . ARG A 1 88 ? -6.723 -7.955 -7.619 1.00 82.88 88 ARG A N 1
ATOM 670 C CA . ARG A 1 88 ? -6.514 -9.357 -8.012 1.00 82.88 88 ARG A CA 1
ATOM 671 C C . ARG A 1 88 ? -7.832 -10.026 -8.382 1.00 82.88 88 ARG A C 1
ATOM 673 O O . ARG A 1 88 ? -7.863 -10.800 -9.338 1.00 82.88 88 ARG A O 1
ATOM 680 N N . ARG A 1 89 ? -8.916 -9.740 -7.658 1.00 83.25 89 ARG A N 1
ATOM 681 C CA . ARG A 1 89 ? -10.254 -10.258 -7.960 1.00 83.25 89 ARG A CA 1
ATOM 682 C C . ARG A 1 89 ? -10.780 -9.697 -9.280 1.00 83.25 89 ARG A C 1
ATOM 684 O O . ARG A 1 89 ? -11.243 -10.481 -10.104 1.00 83.25 89 ARG A O 1
ATOM 691 N N . ILE A 1 90 ? -10.660 -8.391 -9.514 1.00 80.81 90 ILE A N 1
ATOM 692 C CA . ILE A 1 90 ? -11.064 -7.734 -10.764 1.00 80.81 90 ILE A CA 1
ATOM 693 C C . ILE A 1 90 ? -10.250 -8.283 -11.936 1.00 80.81 90 ILE A C 1
ATOM 695 O O . ILE A 1 90 ? -10.829 -8.654 -12.950 1.00 80.81 90 ILE A O 1
ATOM 699 N N . ASN A 1 91 ? -8.931 -8.421 -11.791 1.00 77.81 91 ASN A N 1
ATOM 700 C CA . ASN A 1 91 ? -8.066 -8.955 -12.843 1.00 77.81 91 ASN A CA 1
ATOM 701 C C . ASN A 1 91 ? -8.372 -10.434 -13.157 1.00 77.81 91 ASN A C 1
ATOM 703 O O . ASN A 1 91 ? -8.367 -10.841 -14.313 1.00 77.81 91 ASN A O 1
ATOM 707 N N . ARG A 1 92 ? -8.721 -11.242 -12.144 1.00 72.38 92 ARG A N 1
ATOM 708 C CA . ARG A 1 92 ? -9.218 -12.616 -12.356 1.00 72.38 92 ARG A CA 1
ATOM 709 C C . ARG A 1 92 ? -10.583 -12.647 -13.046 1.00 72.38 92 ARG A C 1
ATOM 711 O O . ARG A 1 92 ? -10.813 -13.517 -13.881 1.00 72.38 92 ARG A O 1
ATOM 718 N N . ALA A 1 93 ? -11.484 -11.733 -12.691 1.00 69.31 93 ALA A N 1
ATOM 719 C CA . ALA A 1 93 ? -12.814 -11.635 -13.292 1.00 69.31 93 ALA A CA 1
ATOM 720 C C . ALA A 1 93 ? -12.764 -11.099 -14.734 1.00 69.31 93 ALA A C 1
ATOM 722 O O . ALA A 1 93 ? -13.556 -11.518 -15.573 1.00 69.31 93 ALA A O 1
ATOM 723 N N . ALA A 1 94 ? -11.791 -10.241 -15.048 1.00 61.62 94 ALA A N 1
ATOM 724 C CA . ALA A 1 94 ? -11.508 -9.706 -16.378 1.00 61.62 94 ALA A CA 1
ATOM 725 C C . ALA A 1 94 ? -10.770 -10.709 -17.292 1.00 61.62 94 ALA A C 1
ATOM 727 O O . ALA A 1 94 ? -9.966 -10.299 -18.130 1.00 61.62 94 ALA A O 1
ATOM 728 N N . GLY A 1 95 ? -11.034 -12.015 -17.126 1.00 53.34 95 GLY A N 1
ATOM 729 C CA . GLY A 1 95 ? -10.445 -13.101 -17.915 1.00 53.34 95 GLY A CA 1
ATOM 730 C C . GLY A 1 95 ? -10.411 -12.785 -19.416 1.00 53.34 95 GLY A C 1
ATOM 731 O O . GLY A 1 95 ? -11.274 -12.051 -19.903 1.00 53.34 95 GLY A O 1
ATOM 732 N N . PRO A 1 96 ? -9.404 -13.305 -20.148 1.00 52.91 96 PRO A N 1
ATOM 733 C CA . PRO A 1 96 ? -8.973 -12.773 -21.435 1.00 52.91 96 PRO A CA 1
ATOM 734 C C . PRO A 1 96 ? -10.173 -12.614 -22.355 1.00 52.91 96 PRO A C 1
ATOM 736 O O . PRO A 1 96 ? -10.803 -13.600 -22.747 1.00 52.91 96 PRO A O 1
ATOM 739 N N . ALA A 1 97 ? -10.504 -11.357 -22.659 1.00 52.53 97 ALA A N 1
ATOM 740 C CA . ALA A 1 97 ? -11.525 -11.027 -23.630 1.00 52.53 97 ALA A CA 1
ATOM 741 C C . ALA A 1 97 ? -11.222 -11.839 -24.890 1.00 52.53 97 ALA A C 1
ATOM 743 O O . ALA A 1 97 ? -10.165 -11.672 -25.503 1.00 52.53 97 ALA A O 1
ATOM 744 N N . LYS A 1 98 ? -12.120 -12.783 -25.202 1.00 54.41 98 LYS A N 1
ATOM 745 C CA . LYS A 1 98 ? -12.056 -13.643 -26.38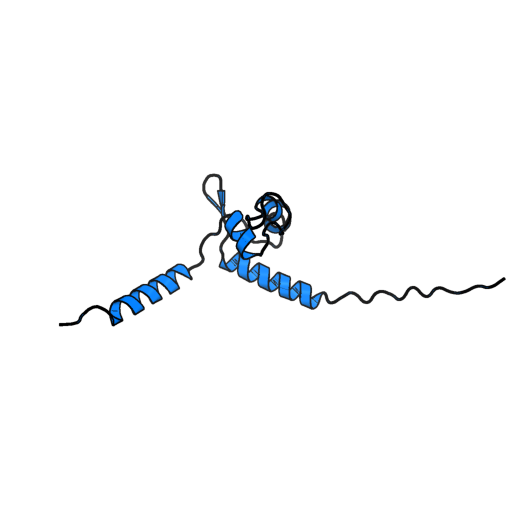2 1.00 54.41 98 LYS A CA 1
ATOM 746 C C . LYS A 1 98 ? -11.654 -12.778 -27.568 1.00 54.41 98 LYS A C 1
ATOM 748 O O . LYS A 1 98 ? -12.405 -11.889 -27.964 1.00 54.41 98 LYS A O 1
ATOM 753 N N . THR A 1 99 ? -10.468 -13.029 -28.109 1.00 57.78 99 THR A N 1
ATOM 754 C CA . THR A 1 99 ? -10.032 -12.462 -29.379 1.00 57.78 99 THR A CA 1
ATOM 755 C C . THR A 1 99 ? -11.133 -12.764 -30.397 1.00 57.78 99 THR A C 1
ATOM 757 O O . THR A 1 99 ? -11.427 -13.946 -30.602 1.00 57.78 99 THR A O 1
ATOM 760 N N . PRO A 1 100 ? -11.794 -11.771 -31.021 1.00 54.56 100 PRO A N 1
ATOM 761 C CA . PRO A 1 100 ? -12.629 -12.083 -32.163 1.00 54.56 100 PRO A CA 1
ATOM 762 C C . PRO A 1 100 ? -11.687 -12.604 -33.247 1.00 54.56 100 PRO A C 1
ATOM 764 O O . PRO A 1 100 ? -10.823 -11.880 -33.744 1.00 54.56 100 PRO A O 1
ATOM 767 N N . ALA A 1 101 ? -11.803 -13.899 -33.540 1.00 57.84 101 ALA A N 1
ATOM 768 C CA . ALA A 1 101 ? -11.082 -14.556 -34.612 1.00 57.84 101 ALA A CA 1
ATOM 769 C C . ALA A 1 101 ? -11.276 -13.743 -35.899 1.00 57.84 101 ALA A C 1
ATOM 771 O O . ALA A 1 101 ? -12.388 -13.607 -36.412 1.00 57.84 101 ALA A O 1
ATOM 772 N N . ARG A 1 102 ? -10.186 -13.156 -36.397 1.00 56.06 102 ARG A N 1
ATOM 773 C CA . ARG A 1 102 ? -10.156 -12.430 -37.664 1.00 56.06 102 ARG A CA 1
ATOM 774 C C . ARG A 1 102 ? -10.376 -13.448 -38.784 1.00 56.06 102 ARG A C 1
ATOM 776 O O . ARG A 1 102 ? -9.455 -14.163 -39.164 1.00 56.06 102 ARG A O 1
ATOM 783 N N . CYS A 1 103 ? -11.609 -13.539 -39.275 1.00 52.16 103 CYS A N 1
ATOM 784 C CA . CYS A 1 103 ? -11.967 -14.356 -40.429 1.00 52.16 103 CYS A CA 1
ATOM 785 C C . CYS A 1 103 ? -11.387 -13.701 -41.692 1.00 52.16 103 CYS A C 1
ATOM 787 O O . CYS A 1 103 ? -11.946 -12.743 -42.228 1.00 52.16 103 CYS A O 1
ATOM 789 N N . SER A 1 104 ? -10.217 -14.169 -42.128 1.00 57.00 104 SER A N 1
ATOM 790 C CA . SER A 1 104 ? -9.623 -13.790 -43.410 1.00 57.00 104 SER A CA 1
ATOM 791 C C . SER A 1 104 ? -10.404 -14.480 -44.525 1.00 57.00 104 SER A C 1
ATOM 793 O O . SER A 1 104 ? -10.277 -15.682 -44.740 1.00 57.00 104 SER A O 1
ATOM 795 N N . LYS A 1 105 ? -11.253 -13.716 -45.211 1.00 54.84 105 LYS A N 1
ATOM 796 C CA . LYS A 1 105 ? -11.999 -14.166 -46.386 1.00 54.84 105 LYS A CA 1
ATOM 797 C C . LYS A 1 105 ? -11.027 -14.211 -47.572 1.00 54.84 105 LYS A C 1
ATOM 799 O O . LYS A 1 105 ? -10.603 -13.165 -48.054 1.00 54.84 105 LYS A O 1
ATOM 804 N N . SER A 1 106 ? -10.631 -15.409 -47.992 1.00 56.38 106 SER A N 1
ATOM 805 C CA . SER A 1 106 ? -9.854 -15.617 -49.216 1.00 56.38 106 SER A CA 1
ATOM 806 C C . SER A 1 106 ? -10.736 -15.329 -50.429 1.00 56.38 106 SER A C 1
ATOM 808 O O . SER A 1 106 ? -11.716 -16.038 -50.648 1.00 56.38 106 SER A O 1
ATOM 810 N N . SER A 1 107 ? -10.382 -14.318 -51.218 1.00 57.19 107 SER A N 1
ATOM 811 C CA . SER A 1 107 ? -10.893 -14.151 -52.579 1.00 57.19 107 SER A CA 1
ATOM 812 C C . SER A 1 107 ? -9.734 -14.363 -53.540 1.00 57.19 107 SER A C 1
ATOM 814 O O . SER A 1 107 ? -8.814 -13.552 -53.604 1.00 57.19 107 SER A O 1
ATOM 816 N N . ALA A 1 108 ? -9.780 -15.499 -54.229 1.00 53.41 108 ALA A N 1
ATOM 817 C CA . ALA A 1 108 ? -8.981 -15.785 -55.405 1.00 53.41 108 ALA A CA 1
ATOM 818 C C . ALA A 1 108 ? -9.524 -14.989 -56.599 1.00 53.41 108 ALA A C 1
ATOM 820 O O . ALA A 1 108 ? -10.742 -14.920 -56.780 1.00 53.41 108 ALA A O 1
ATOM 821 N N . THR A 1 109 ? -8.632 -14.430 -57.412 1.00 55.72 109 THR A N 1
ATOM 822 C CA . THR A 1 109 ? -8.773 -14.242 -58.865 1.00 55.72 109 THR A CA 1
ATOM 823 C C . THR A 1 109 ? -7.376 -14.067 -59.435 1.00 55.72 109 THR A C 1
ATOM 825 O O . THR A 1 109 ? -6.613 -13.273 -58.841 1.00 55.72 109 THR A O 1
#

Secondary structure (DSSP, 8-state):
---SHHHHHHHHHHHHHHHSS-PEEEHHHHHHHTT-BPPTTSTTTTSB-HHHHIIIIIT-TTSPPPEEETTEEEEEHHHHHHHHHHHHHHHHHT---------------

Foldseek 3Di:
DDDDDPVVVVVVVVVVVVVVVFDWDFLQRLQVVLVVADPPPDPRGRGRPSVCCVVPPVPDPLQDDFDDDPNTTIDTPVRSVVSSVVVVVVVVVCPPDPDPPPPDDDDDD

pLDDT: mean 72.1, std 14.44, range [37.88, 90.88]

Organism: NCBI:txid56448

Radius of gyration: 22.96 Å; chains: 1; bounding box: 34×36×100 Å